Protein AF-A0A3C2A1N2-F1 (afdb_monomer_lite)

pLDDT: mean 89.26, std 8.52, range [60.5, 96.44]

Secondary structure (DSSP, 8-state):
--HHHHHTS-HHHHHHHHHTTSS-HHHHHHHHHHHHHHHHHHH---SS---

Sequence (51 aa):
MTSSDYLAQDATGLAELIRNQEVTSVEVLEAAIARAEQLQPDLNFMAQPLF

Radius of gyration: 12.13 Å; chains: 1; bounding box: 26×21×30 Å

Structure (mmCIF, N/CA/C/O backbone):
data_AF-A0A3C2A1N2-F1
#
_entry.id   AF-A0A3C2A1N2-F1
#
loop_
_atom_site.group_PDB
_atom_site.id
_atom_site.type_symbol
_atom_site.label_atom_id
_atom_site.label_alt_id
_atom_site.label_comp_id
_atom_site.label_asym_id
_atom_site.label_entity_id
_atom_site.label_seq_id
_atom_site.pdbx_PDB_ins_code
_atom_site.Cartn_x
_atom_site.Cartn_y
_atom_site.Cartn_z
_atom_site.occupancy
_atom_site.B_iso_or_equiv
_atom_site.auth_seq_id
_atom_site.auth_comp_id
_atom_site.auth_asym_id
_atom_site.auth_atom_id
_atom_site.pdbx_PDB_model_num
ATOM 1 N N . MET A 1 1 ? 0.701 -5.716 10.391 1.00 60.50 1 MET A N 1
ATOM 2 C CA . MET A 1 1 ? 0.333 -6.167 9.032 1.00 60.50 1 MET A CA 1
ATOM 3 C C . MET A 1 1 ? 1.578 -6.170 8.162 1.00 60.50 1 MET A C 1
ATOM 5 O O . MET A 1 1 ? 2.528 -5.463 8.477 1.00 60.50 1 MET A O 1
ATOM 9 N N . THR A 1 2 ? 1.623 -7.003 7.129 1.00 69.94 2 THR A N 1
ATOM 10 C CA . THR A 1 2 ? 2.695 -6.997 6.121 1.00 69.94 2 THR A CA 1
ATOM 11 C C . THR A 1 2 ? 2.321 -6.066 4.963 1.00 69.94 2 THR A C 1
ATOM 13 O O . THR A 1 2 ? 1.145 -5.777 4.761 1.00 69.94 2 THR A O 1
ATOM 16 N N . SER A 1 3 ? 3.294 -5.613 4.161 1.00 69.50 3 SER A N 1
ATOM 17 C CA . SER A 1 3 ? 3.029 -4.740 2.997 1.00 69.50 3 SER A CA 1
ATOM 18 C C . SER A 1 3 ? 2.005 -5.338 2.012 1.00 69.50 3 SER A C 1
ATOM 20 O O . SER A 1 3 ? 1.209 -4.614 1.418 1.00 69.50 3 SER A O 1
ATOM 22 N N . SER A 1 4 ? 1.958 -6.672 1.902 1.00 70.06 4 SER A N 1
ATOM 23 C CA . SER A 1 4 ? 0.989 -7.382 1.061 1.00 70.06 4 SER A CA 1
ATOM 24 C C . SER A 1 4 ? -0.458 -7.259 1.555 1.00 70.06 4 SER A C 1
ATOM 26 O O . SER A 1 4 ? -1.374 -7.358 0.742 1.00 70.06 4 SER A O 1
ATOM 28 N N . ASP A 1 5 ? -0.671 -7.019 2.851 1.00 76.00 5 ASP A N 1
ATOM 29 C CA . ASP A 1 5 ? -2.010 -6.874 3.431 1.00 76.00 5 ASP A CA 1
ATOM 30 C C . ASP A 1 5 ? -2.619 -5.509 3.081 1.00 76.00 5 ASP A C 1
ATOM 32 O O . ASP A 1 5 ? -3.824 -5.413 2.860 1.00 76.00 5 ASP A O 1
ATOM 36 N N . TYR A 1 6 ? -1.791 -4.461 2.956 1.00 81.94 6 TYR A N 1
ATOM 37 C CA . TYR A 1 6 ? -2.253 -3.145 2.495 1.00 81.94 6 TYR A CA 1
ATOM 38 C C . TYR A 1 6 ? -2.631 -3.160 1.012 1.00 81.94 6 TYR A C 1
ATOM 40 O O . TYR A 1 6 ? -3.590 -2.507 0.621 1.00 81.94 6 TYR A O 1
ATOM 48 N N . LEU A 1 7 ? -1.908 -3.925 0.187 1.00 80.81 7 LEU A N 1
ATOM 49 C CA . LEU A 1 7 ? -2.176 -4.031 -1.254 1.00 80.81 7 LEU A CA 1
ATOM 50 C C . LEU A 1 7 ? -3.484 -4.763 -1.578 1.00 80.81 7 LEU A C 1
ATOM 52 O O . LEU A 1 7 ? -4.015 -4.603 -2.675 1.00 80.81 7 LEU A O 1
ATOM 56 N N . ALA A 1 8 ? -3.992 -5.572 -0.646 1.00 86.50 8 ALA A N 1
ATOM 57 C CA . ALA A 1 8 ? -5.282 -6.238 -0.785 1.00 86.50 8 ALA A CA 1
ATOM 58 C C . ALA A 1 8 ? -6.473 -5.296 -0.524 1.00 86.50 8 ALA A C 1
ATOM 60 O O . ALA A 1 8 ? -7.609 -5.661 -0.824 1.00 86.50 8 ALA A O 1
ATOM 61 N N . GLN A 1 9 ? -6.224 -4.109 0.033 1.00 89.88 9 GLN A N 1
ATOM 62 C CA . GLN A 1 9 ? -7.237 -3.111 0.354 1.00 89.88 9 GLN A CA 1
ATOM 63 C C . GLN A 1 9 ? -7.255 -2.007 -0.706 1.00 89.88 9 GLN A C 1
ATOM 65 O O . GLN A 1 9 ? -6.214 -1.596 -1.220 1.00 89.88 9 GLN A O 1
ATOM 70 N N . ASP A 1 10 ? -8.442 -1.489 -1.015 1.00 92.00 10 ASP A N 1
ATOM 71 C CA . ASP A 1 10 ? -8.563 -0.252 -1.784 1.00 92.00 10 ASP A CA 1
ATOM 72 C C . ASP A 1 10 ? -8.390 0.986 -0.882 1.00 92.00 10 ASP A C 1
ATOM 74 O O . ASP A 1 10 ? -8.202 0.892 0.336 1.00 92.00 10 ASP A O 1
ATOM 78 N N . ALA A 1 11 ? -8.458 2.178 -1.479 1.00 92.31 11 ALA A N 1
ATOM 79 C CA . ALA A 1 11 ? -8.296 3.432 -0.746 1.00 92.31 11 ALA A CA 1
ATOM 80 C C . ALA A 1 11 ? -9.317 3.599 0.396 1.00 92.31 11 ALA A C 1
ATOM 82 O O . ALA A 1 11 ? -8.997 4.200 1.422 1.00 92.31 11 ALA A O 1
ATOM 83 N N . THR A 1 12 ? -10.534 3.068 0.239 1.00 95.56 12 THR A N 1
ATOM 84 C CA . THR A 1 12 ? -11.571 3.140 1.274 1.00 95.56 12 THR A CA 1
ATOM 85 C C . THR A 1 12 ? -11.338 2.134 2.395 1.00 95.56 12 THR A C 1
ATOM 87 O O . THR A 1 12 ? -11.469 2.511 3.558 1.00 95.56 12 THR A O 1
ATOM 90 N N . GLY A 1 13 ? -10.895 0.915 2.075 1.00 94.44 13 GLY A N 1
ATOM 91 C CA . GLY A 1 13 ? -10.514 -0.093 3.066 1.00 94.44 13 GLY A CA 1
ATOM 92 C C . GLY A 1 13 ? -9.339 0.370 3.928 1.00 94.44 13 GLY A C 1
ATOM 93 O O . GLY A 1 13 ? -9.396 0.299 5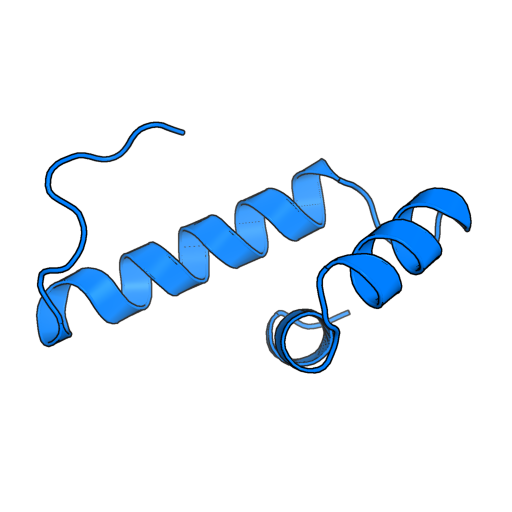.153 1.00 94.44 13 GLY A O 1
ATOM 94 N N . LEU A 1 14 ? -8.306 0.960 3.316 1.00 94.38 14 LEU A N 1
ATOM 95 C CA . LEU A 1 14 ? -7.184 1.545 4.063 1.00 94.38 14 LEU A CA 1
ATOM 96 C C . LEU A 1 14 ? -7.626 2.714 4.957 1.00 94.38 14 LEU A C 1
ATOM 98 O O . LEU A 1 14 ? -7.170 2.824 6.096 1.00 94.38 14 LEU A O 1
ATOM 102 N N . ALA A 1 15 ? -8.532 3.570 4.478 1.00 95.25 15 ALA A N 1
ATOM 103 C CA . ALA A 1 15 ? -9.066 4.673 5.275 1.00 95.25 15 ALA A CA 1
ATOM 104 C C . ALA A 1 15 ? -9.881 4.183 6.484 1.00 95.25 15 ALA A C 1
ATOM 106 O O . ALA A 1 15 ? -9.810 4.788 7.556 1.00 95.25 15 ALA A O 1
ATOM 107 N N . GLU A 1 16 ? -10.625 3.085 6.335 1.00 96.38 16 GLU A N 1
ATOM 108 C CA . GLU A 1 16 ? -11.364 2.457 7.431 1.00 96.38 16 GLU A CA 1
ATOM 109 C C . GLU A 1 16 ? -10.423 1.876 8.493 1.00 96.38 16 GLU A C 1
ATOM 111 O O . GLU A 1 16 ? -10.59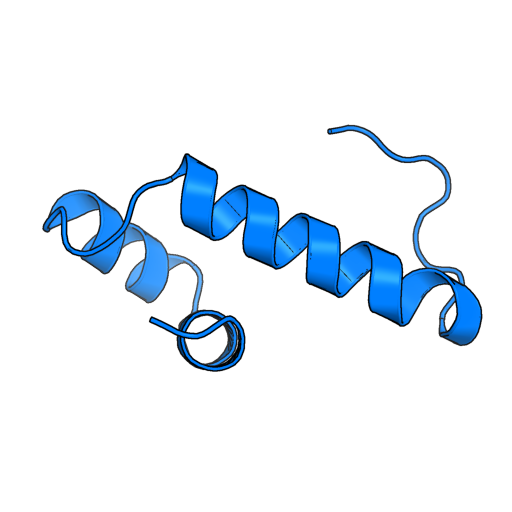8 2.165 9.676 1.00 96.38 16 GLU A O 1
ATOM 116 N N . LEU A 1 17 ? -9.360 1.174 8.088 1.00 93.69 17 LEU A N 1
ATOM 117 C CA . LEU A 1 17 ? -8.352 0.638 9.013 1.00 93.69 17 LEU A CA 1
ATOM 118 C C . LEU A 1 17 ? -7.642 1.745 9.809 1.00 93.69 17 LEU A C 1
ATOM 120 O O . LEU A 1 17 ? -7.442 1.616 11.019 1.00 93.69 17 LEU A O 1
ATOM 124 N N . ILE A 1 18 ? -7.303 2.862 9.154 1.00 95.06 18 ILE A N 1
ATOM 125 C CA . ILE A 1 18 ? -6.715 4.034 9.825 1.00 95.06 18 ILE A CA 1
ATOM 126 C C . ILE A 1 18 ? -7.714 4.638 10.816 1.00 95.06 18 ILE A C 1
ATOM 128 O O . ILE A 1 18 ? -7.355 4.964 11.949 1.00 95.06 18 ILE A O 1
ATOM 132 N N . ARG A 1 19 ? -8.983 4.780 10.413 1.00 96.00 19 ARG A N 1
ATOM 133 C CA . ARG A 1 19 ? -10.047 5.312 11.277 1.00 96.00 19 ARG A CA 1
ATOM 134 C C . ARG A 1 19 ? -10.266 4.439 12.512 1.00 96.00 19 ARG A C 1
ATOM 136 O O . ARG A 1 19 ? -10.496 4.981 13.593 1.00 96.00 19 ARG A O 1
ATOM 143 N N . ASN A 1 20 ? -10.168 3.124 12.355 1.00 96.19 20 ASN A N 1
ATOM 144 C CA . ASN A 1 20 ? -10.286 2.149 13.437 1.00 96.19 20 ASN A CA 1
ATOM 145 C C . ASN A 1 20 ? -9.010 2.033 14.290 1.00 96.19 20 ASN A C 1
ATOM 147 O O . ASN A 1 20 ? -9.006 1.282 15.261 1.00 96.19 20 ASN A O 1
ATOM 151 N N . GLN A 1 21 ? -7.950 2.787 13.965 1.00 94.31 21 GLN A N 1
ATOM 152 C CA . GLN A 1 21 ? -6.638 2.740 14.624 1.00 94.31 21 GLN A CA 1
ATOM 153 C C . GLN A 1 21 ? -5.951 1.368 14.546 1.00 94.31 21 GLN A C 1
ATOM 155 O O . GLN A 1 21 ? -5.068 1.066 15.346 1.00 94.31 21 GLN A O 1
ATOM 160 N N . GLU A 1 22 ? -6.330 0.542 13.572 1.00 94.06 22 GLU A N 1
ATOM 161 C CA . GLU A 1 22 ? -5.696 -0.757 13.329 1.00 94.06 22 GLU A CA 1
ATOM 162 C C . GLU A 1 22 ? -4.305 -0.583 12.705 1.00 94.06 22 GLU A C 1
ATOM 164 O O . GLU A 1 22 ? -3.416 -1.409 12.909 1.00 94.06 22 GLU A O 1
ATOM 169 N N . VAL A 1 23 ? -4.118 0.513 11.962 1.00 93.19 23 VAL A N 1
ATOM 170 C CA . VAL A 1 23 ? -2.876 0.900 11.279 1.00 93.19 23 VAL A CA 1
ATOM 171 C C . VAL A 1 23 ? -2.716 2.421 11.338 1.00 93.19 23 VAL A C 1
ATOM 173 O O . VAL A 1 23 ? -3.686 3.151 11.558 1.00 93.19 23 VAL A O 1
ATOM 176 N N . THR A 1 24 ? -1.501 2.926 11.121 1.00 93.69 24 THR A N 1
ATOM 177 C CA . THR A 1 24 ? -1.262 4.380 11.056 1.00 93.69 24 THR A CA 1
ATOM 178 C C . THR A 1 24 ? -1.164 4.868 9.616 1.00 93.69 24 THR A C 1
ATOM 180 O O . THR A 1 24 ? -0.729 4.143 8.725 1.00 93.69 24 THR A O 1
ATOM 183 N N . SER A 1 25 ? -1.527 6.130 9.379 1.00 93.44 25 SER A N 1
ATOM 184 C CA . SER A 1 25 ? -1.374 6.754 8.059 1.00 93.44 25 SER A CA 1
ATOM 185 C C . SER A 1 25 ? 0.081 6.778 7.585 1.00 93.44 25 SER A C 1
ATOM 187 O O . SER A 1 25 ? 0.336 6.575 6.402 1.00 93.44 25 SER A O 1
ATOM 189 N N . VAL A 1 26 ? 1.028 6.986 8.505 1.00 94.19 26 VAL A N 1
ATOM 190 C CA . VAL A 1 26 ? 2.469 6.964 8.214 1.00 94.19 26 VAL A CA 1
ATOM 191 C C . VAL A 1 26 ? 2.910 5.567 7.783 1.00 94.19 26 VAL A C 1
ATOM 193 O O . VAL A 1 26 ? 3.581 5.430 6.772 1.00 94.19 26 VAL A O 1
ATOM 196 N N . GLU A 1 27 ? 2.481 4.521 8.487 1.00 92.12 27 GLU A N 1
ATOM 197 C CA . GLU A 1 27 ? 2.818 3.136 8.134 1.00 92.12 27 GLU A CA 1
ATOM 198 C C . GLU A 1 27 ? 2.337 2.757 6.725 1.00 92.12 27 GLU A C 1
ATOM 200 O O . GLU A 1 27 ? 3.092 2.179 5.942 1.00 92.12 27 GLU A O 1
ATOM 205 N N . VAL A 1 28 ? 1.100 3.126 6.380 1.00 92.25 28 VAL A N 1
ATOM 206 C CA . VAL A 1 28 ? 0.540 2.876 5.043 1.00 92.25 28 VAL A CA 1
ATOM 207 C C . VAL A 1 28 ? 1.298 3.668 3.969 1.00 92.25 28 VAL A C 1
A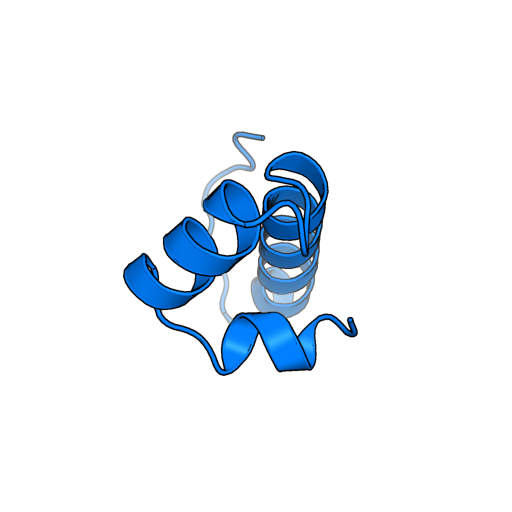TOM 209 O O . VAL A 1 28 ? 1.551 3.140 2.885 1.00 92.25 28 VAL A O 1
ATOM 212 N N . LEU A 1 29 ? 1.697 4.909 4.268 1.00 93.00 29 LEU A N 1
ATOM 213 C CA . LEU A 1 29 ? 2.491 5.744 3.363 1.00 93.00 29 LEU A CA 1
ATOM 214 C C . LEU A 1 29 ? 3.868 5.127 3.082 1.00 93.00 29 LEU A C 1
ATOM 216 O O . LEU A 1 29 ? 4.230 4.959 1.919 1.00 93.00 29 LEU A O 1
ATOM 220 N N . GLU A 1 30 ? 4.602 4.741 4.123 1.00 93.25 30 GLU A N 1
ATOM 221 C CA . GLU A 1 30 ? 5.924 4.112 3.993 1.00 93.25 30 GLU A CA 1
ATOM 222 C C . GLU A 1 30 ? 5.852 2.814 3.178 1.00 93.25 30 GLU A C 1
ATOM 224 O O . GLU A 1 30 ? 6.685 2.563 2.305 1.00 93.25 30 GLU A O 1
ATOM 229 N N . ALA A 1 31 ? 4.808 2.005 3.390 1.00 92.50 31 ALA A N 1
ATOM 230 C CA . ALA A 1 31 ? 4.589 0.795 2.605 1.00 92.50 31 ALA A CA 1
ATOM 231 C C . ALA A 1 31 ? 4.358 1.095 1.111 1.00 92.50 31 ALA A C 1
ATOM 233 O O . ALA A 1 31 ? 4.842 0.351 0.253 1.00 92.50 31 ALA A O 1
ATOM 234 N N . ALA A 1 32 ? 3.643 2.177 0.790 1.00 91.88 32 ALA A N 1
ATOM 235 C CA . ALA A 1 32 ? 3.412 2.601 -0.588 1.00 91.88 32 ALA A CA 1
ATOM 236 C C . ALA A 1 32 ? 4.695 3.130 -1.252 1.00 91.88 32 ALA A C 1
ATOM 238 O O . ALA A 1 32 ? 4.972 2.774 -2.400 1.00 91.88 32 ALA A O 1
ATOM 239 N N . ILE A 1 33 ? 5.499 3.915 -0.525 1.00 92.81 33 ILE A N 1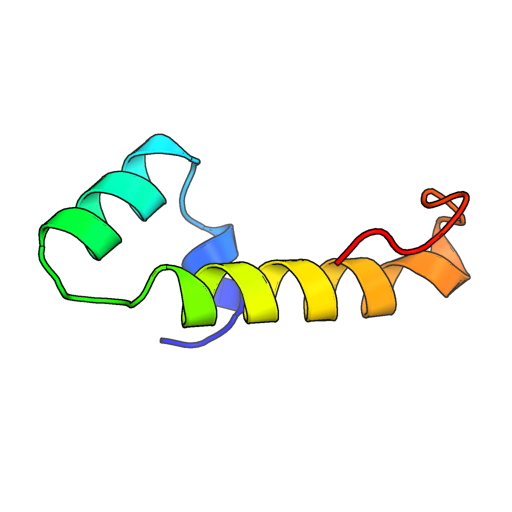
ATOM 240 C CA . ILE A 1 33 ? 6.799 4.421 -0.994 1.00 92.81 33 ILE A CA 1
ATOM 241 C C . ILE A 1 33 ? 7.738 3.253 -1.292 1.00 92.81 33 ILE A C 1
ATOM 243 O O . ILE A 1 33 ? 8.205 3.121 -2.423 1.00 92.81 33 ILE A O 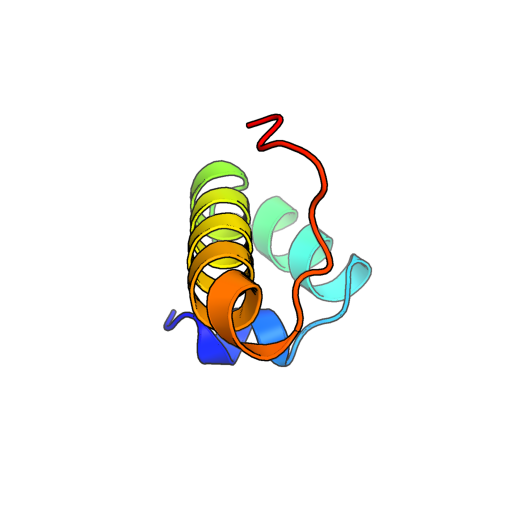1
ATOM 247 N N . ALA A 1 34 ? 7.928 2.346 -0.330 1.00 92.44 34 ALA A N 1
ATOM 248 C CA . ALA A 1 34 ? 8.804 1.189 -0.493 1.00 92.44 34 ALA A CA 1
ATOM 249 C C . ALA A 1 34 ? 8.403 0.334 -1.705 1.00 92.44 34 ALA A C 1
ATOM 251 O O . ALA A 1 34 ? 9.250 -0.143 -2.463 1.00 92.44 34 ALA A O 1
ATOM 252 N N . ARG A 1 35 ? 7.096 0.161 -1.934 1.00 91.44 35 ARG A N 1
ATOM 253 C CA . ARG A 1 35 ? 6.589 -0.561 -3.104 1.00 91.44 35 ARG A CA 1
ATOM 254 C C . ARG A 1 35 ? 6.891 0.173 -4.409 1.00 91.44 35 ARG A C 1
ATOM 256 O O . ARG A 1 35 ? 7.255 -0.473 -5.395 1.00 91.44 35 ARG A O 1
ATOM 263 N N . ALA A 1 36 ? 6.709 1.490 -4.428 1.00 92.25 36 ALA A N 1
ATOM 264 C CA . ALA A 1 36 ? 6.979 2.301 -5.603 1.00 92.25 36 ALA A CA 1
ATOM 265 C C . ALA A 1 36 ? 8.473 2.264 -5.966 1.00 92.25 36 ALA A C 1
ATOM 267 O O . ALA A 1 36 ? 8.822 2.026 -7.121 1.00 92.25 36 ALA A O 1
ATOM 268 N N . GLU A 1 37 ? 9.357 2.399 -4.977 1.00 93.12 37 GLU A N 1
ATOM 269 C CA . GLU A 1 37 ? 10.807 2.298 -5.163 1.00 93.12 37 GLU A CA 1
ATOM 270 C C . GLU A 1 37 ? 11.235 0.927 -5.691 1.00 93.12 37 GLU A C 1
ATOM 272 O O . GLU A 1 37 ? 12.075 0.852 -6.584 1.00 93.12 37 GLU A O 1
ATOM 277 N N . GLN A 1 38 ? 10.617 -0.157 -5.212 1.00 93.69 38 GLN A N 1
ATOM 278 C CA . GLN A 1 38 ? 10.894 -1.507 -5.711 1.00 93.69 38 GLN A CA 1
ATOM 279 C C . GLN A 1 38 ? 10.534 -1.691 -7.189 1.00 93.69 38 GLN A C 1
ATOM 281 O O . GLN A 1 38 ? 11.202 -2.450 -7.881 1.00 93.69 38 GLN A O 1
ATOM 286 N N . LEU A 1 39 ? 9.479 -1.033 -7.678 1.00 93.88 39 LEU A N 1
ATOM 287 C CA . LEU A 1 39 ? 9.046 -1.151 -9.075 1.00 93.88 39 LEU A CA 1
ATOM 288 C C . LEU A 1 39 ? 9.748 -0.190 -10.024 1.00 93.88 39 LEU A C 1
ATOM 290 O O . LEU A 1 39 ? 9.728 -0.406 -11.236 1.00 93.88 39 LEU A O 1
ATOM 294 N N . GLN A 1 40 ? 10.284 0.912 -9.506 1.00 92.50 40 GLN A N 1
ATOM 295 C CA . GLN A 1 40 ? 10.811 1.989 -10.334 1.00 92.50 40 GLN A CA 1
ATOM 296 C C . GLN A 1 40 ? 11.908 1.530 -11.308 1.00 92.50 40 GLN A C 1
ATOM 298 O O . GLN A 1 40 ? 11.850 1.956 -12.461 1.00 92.50 40 GLN A O 1
ATOM 303 N N . PRO A 1 41 ? 12.867 0.663 -10.926 1.00 94.62 41 PRO A N 1
ATOM 304 C CA . PRO A 1 41 ? 13.888 0.176 -11.853 1.00 94.62 41 PRO A CA 1
ATOM 305 C C . PRO A 1 41 ? 13.319 -0.591 -13.052 1.00 94.62 41 PRO A C 1
ATOM 307 O O . PRO A 1 41 ? 13.870 -0.501 -14.147 1.00 94.62 41 PRO A O 1
ATOM 310 N N . ASP A 1 42 ? 12.211 -1.309 -12.855 1.00 96.44 42 ASP A N 1
ATOM 311 C CA . ASP A 1 42 ? 11.618 -2.172 -13.881 1.00 96.44 42 ASP A CA 1
ATOM 312 C C . ASP A 1 42 ? 10.643 -1.411 -14.785 1.00 96.44 42 ASP A C 1
ATOM 314 O O . ASP A 1 42 ? 10.545 -1.675 -15.984 1.00 96.44 42 ASP A O 1
ATOM 318 N N . LEU A 1 43 ? 9.892 -0.476 -14.201 1.00 94.81 43 LEU A N 1
ATOM 319 C CA . LEU A 1 43 ? 8.776 0.199 -14.862 1.00 94.81 43 LEU A CA 1
ATOM 320 C C . LEU A 1 43 ? 9.085 1.649 -15.258 1.00 94.81 43 LEU A C 1
ATOM 322 O O . LEU A 1 43 ? 8.398 2.190 -16.121 1.00 94.81 43 LEU A O 1
ATOM 326 N N . ASN A 1 44 ? 10.08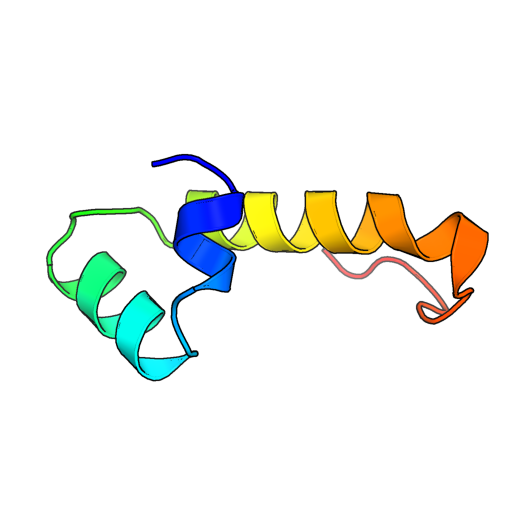9 2.279 -14.636 1.00 92.25 44 ASN A N 1
ATOM 327 C CA . ASN A 1 44 ? 10.499 3.667 -14.868 1.00 92.25 44 ASN A CA 1
ATOM 328 C C . ASN A 1 44 ? 9.311 4.657 -14.912 1.00 92.25 44 ASN A C 1
ATOM 330 O O . ASN A 1 44 ? 9.165 5.439 -15.852 1.00 92.25 44 ASN A O 1
ATOM 334 N N . PHE A 1 45 ? 8.420 4.586 -13.917 1.00 92.38 45 PHE A N 1
ATOM 335 C CA . PHE A 1 45 ? 7.135 5.303 -13.909 1.00 92.38 45 PHE A CA 1
ATOM 336 C C . PHE A 1 45 ? 7.153 6.609 -13.105 1.00 92.38 45 PHE A C 1
ATOM 338 O O . PHE A 1 45 ? 6.300 7.469 -13.317 1.00 92.38 45 PHE A O 1
ATOM 345 N N . MET A 1 46 ? 8.104 6.783 -12.188 1.00 92.00 46 MET A N 1
ATOM 346 C CA . MET A 1 46 ? 8.301 8.020 -11.432 1.00 92.00 46 MET A CA 1
ATOM 347 C C . MET A 1 46 ? 9.361 8.888 -12.104 1.00 92.00 46 MET A C 1
ATOM 349 O O . MET A 1 46 ? 10.477 8.438 -12.349 1.00 92.00 46 MET A O 1
ATOM 353 N N . ALA A 1 47 ? 9.032 10.153 -12.367 1.00 89.94 47 ALA A N 1
ATOM 354 C CA . ALA A 1 47 ? 10.001 11.122 -12.880 1.00 89.94 47 ALA A CA 1
ATOM 355 C C . ALA A 1 47 ? 10.946 11.633 -11.777 1.00 89.94 47 ALA A C 1
ATOM 357 O O . ALA A 1 47 ? 12.139 11.803 -12.009 1.00 89.94 47 ALA A O 1
ATOM 358 N N . GLN A 1 48 ? 10.406 11.875 -10.579 1.00 87.25 48 GLN A N 1
ATOM 359 C CA . GLN A 1 48 ? 11.153 12.284 -9.391 1.00 87.25 48 GLN A CA 1
ATOM 360 C C . GLN A 1 48 ? 10.409 11.837 -8.117 1.00 87.25 48 GLN A C 1
ATOM 362 O O . GLN A 1 48 ? 9.173 11.857 -8.121 1.00 87.25 48 GLN A O 1
ATOM 367 N N . PRO A 1 49 ? 11.116 11.459 -7.039 1.00 81.56 49 PRO A N 1
ATOM 368 C CA . PRO A 1 49 ? 10.510 11.248 -5.723 1.00 81.56 49 PRO A CA 1
ATOM 369 C C . PRO A 1 49 ? 9.921 12.558 -5.173 1.00 81.56 49 PRO A C 1
ATOM 371 O O . PRO A 1 49 ? 10.479 13.629 -5.412 1.00 81.56 49 PRO A O 1
ATOM 374 N N . LEU A 1 50 ? 8.798 12.487 -4.451 1.00 74.62 50 LEU A N 1
ATOM 375 C CA . LEU A 1 50 ? 8.054 13.662 -3.947 1.00 74.62 50 LEU A CA 1
ATOM 376 C C . LEU A 1 50 ? 7.661 13.549 -2.462 1.00 74.62 50 LEU A C 1
ATOM 378 O O . LEU A 1 50 ? 6.898 14.381 -1.973 1.00 74.62 50 LEU A O 1
ATOM 382 N N . PHE A 1 51 ? 8.144 12.507 -1.789 1.00 69.75 51 PHE A N 1
ATOM 383 C CA . PHE A 1 51 ? 7.830 12.149 -0.406 1.00 69.75 51 PHE A CA 1
ATOM 384 C C . PHE A 1 51 ? 8.877 12.705 0.562 1.00 69.75 51 PHE A C 1
ATOM 386 O O . PHE A 1 51 ? 10.077 12.676 0.204 1.00 69.75 51 PHE A O 1
#

Foldseek 3Di:
DDLVVLVVDDPVRVVVCCVVVVDPPVRNVVSVVVVCVVCCVPPVPDPDDDD